Protein AF-A0AAU8IDR6-F1 (afdb_monomer_lite)

Foldseek 3Di:
DDPDDPPDDLVVLLVLLQVLVQLLLVLVLVLVVDPDPVVNVVSVVVSVVSVVSNVVSQVVSCVVPVDGDDHDHDPVSVVSVD

InterPro domains:
  IPR009078 Ferritin-like superfamily [SSF47240] (10-69)

Secondary structure (DSSP, 8-state):
----STTS-HHHHHHHHHHHHHHHHHHHHHHHH---HHHHHHHHHHHHHHHHHHHHHHHHHHHHHSS-------HHHHTT--

pLDDT: mean 86.97, std 14.1, range [42.72, 97.56]

Organism: NCBI:txid3160863

Radius of gyration: 15.7 Å; chains: 1; bounding box: 30×36×50 Å

Structure (mmCIF, N/CA/C/O backbone):
data_AF-A0AAU8IDR6-F1
#
_entry.id   AF-A0AAU8IDR6-F1
#
loop_
_atom_site.group_PDB
_atom_site.id
_atom_site.type_symbol
_atom_site.label_atom_id
_atom_site.label_alt_id
_atom_site.label_comp_id
_atom_site.label_asym_id
_atom_site.label_entity_id
_atom_site.label_seq_id
_atom_site.pdbx_PDB_ins_code
_atom_site.Cartn_x
_atom_site.Cartn_y
_atom_site.Cartn_z
_atom_site.occupancy
_atom_site.B_iso_or_equiv
_atom_site.auth_seq_id
_atom_site.auth_comp_id
_atom_site.auth_asym_id
_atom_site.auth_atom_id
_atom_site.pdbx_PDB_model_num
ATOM 1 N N . MET A 1 1 ? -4.246 -22.071 31.106 1.00 49.81 1 MET A N 1
ATOM 2 C CA . MET A 1 1 ? -4.228 -22.294 29.647 1.00 49.81 1 MET A CA 1
ATOM 3 C C . MET A 1 1 ? -5.570 -21.849 29.111 1.00 49.81 1 MET A C 1
ATOM 5 O O . MET A 1 1 ? -6.532 -22.582 29.271 1.00 49.81 1 MET A O 1
ATOM 9 N N . SER A 1 2 ? -5.617 -20.646 28.547 1.00 42.72 2 SER A N 1
ATOM 10 C CA . SER A 1 2 ? -6.730 -20.186 27.716 1.00 42.72 2 SER A CA 1
ATOM 11 C C . SER A 1 2 ? -6.083 -19.611 26.466 1.00 42.72 2 SER A C 1
ATOM 13 O O . SER A 1 2 ? -5.703 -18.447 26.425 1.00 42.72 2 SER A O 1
ATOM 15 N N . ALA A 1 3 ? -5.786 -20.515 25.537 1.00 59.09 3 ALA A N 1
ATOM 16 C CA . ALA A 1 3 ? -5.552 -20.170 24.147 1.00 59.09 3 ALA A CA 1
ATOM 17 C C . ALA A 1 3 ? -6.920 -19.864 23.513 1.00 59.09 3 ALA A C 1
ATOM 19 O O . ALA A 1 3 ? -7.908 -20.434 23.968 1.00 59.09 3 ALA A O 1
ATOM 20 N N . GLU A 1 4 ? -6.927 -19.005 22.489 1.00 48.94 4 GLU A N 1
ATOM 21 C CA . GLU A 1 4 ? -8.074 -18.526 21.682 1.00 48.94 4 GLU A CA 1
ATOM 22 C C . GLU A 1 4 ? -8.615 -17.128 22.033 1.00 48.94 4 GLU A C 1
ATOM 24 O O . GLU A 1 4 ? -9.736 -16.959 22.500 1.00 48.94 4 GLU A O 1
ATOM 29 N N . SER A 1 5 ? -7.834 -16.094 21.704 1.00 48.38 5 SER A N 1
ATOM 30 C CA . SER A 1 5 ? -8.392 -14.785 21.300 1.00 48.38 5 SER A CA 1
ATOM 31 C C . SER A 1 5 ? -7.492 -13.964 20.354 1.00 48.38 5 SER A C 1
ATOM 33 O O . SER A 1 5 ? -7.868 -12.867 19.955 1.00 48.38 5 SER A O 1
ATOM 35 N N . ASP A 1 6 ? -6.337 -14.488 19.927 1.00 50.03 6 ASP A N 1
ATOM 36 C CA . ASP A 1 6 ? -5.268 -13.685 19.299 1.00 50.03 6 ASP A CA 1
ATOM 37 C C . ASP A 1 6 ? -5.227 -13.713 17.761 1.00 50.03 6 ASP A C 1
ATOM 39 O O . ASP A 1 6 ? -4.220 -13.336 17.154 1.00 50.03 6 ASP A O 1
ATOM 43 N N . GLU A 1 7 ? -6.293 -14.155 17.091 1.00 53.84 7 GLU A N 1
ATOM 44 C CA . GLU A 1 7 ? -6.289 -14.232 15.623 1.00 53.84 7 GLU A CA 1
ATOM 45 C C . GLU A 1 7 ? -6.856 -12.979 14.931 1.00 53.84 7 GLU A C 1
ATOM 47 O O . GLU A 1 7 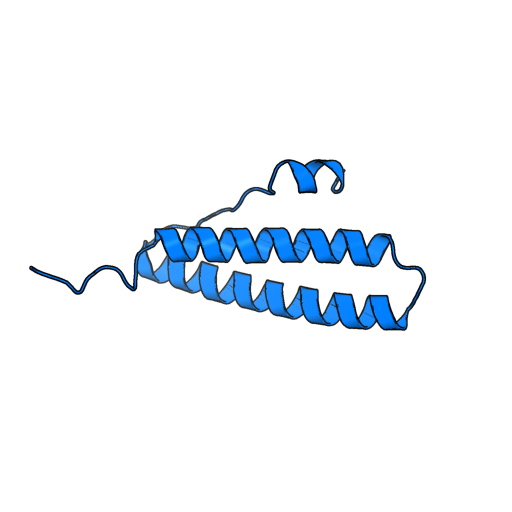? -6.528 -12.727 13.773 1.00 53.84 7 GLU A O 1
ATOM 52 N N . GLN A 1 8 ? -7.601 -12.127 15.651 1.00 60.75 8 GLN A N 1
ATOM 53 C CA . GLN A 1 8 ? -8.247 -10.920 15.105 1.00 60.75 8 GLN A CA 1
ATOM 54 C C . GLN A 1 8 ? -7.910 -9.639 15.886 1.00 60.75 8 GLN A C 1
ATOM 56 O O . GLN A 1 8 ? -8.799 -8.915 16.330 1.00 60.75 8 GLN A O 1
ATOM 61 N N . SER A 1 9 ? -6.622 -9.336 16.079 1.00 77.12 9 SER A N 1
ATOM 62 C CA . SER A 1 9 ? -6.246 -8.056 16.691 1.00 77.12 9 SER A CA 1
ATOM 63 C C . SER A 1 9 ? -6.260 -6.914 15.655 1.00 77.12 9 SER A C 1
ATOM 65 O O . SER A 1 9 ? -5.709 -7.069 14.559 1.00 77.12 9 SER A O 1
ATOM 67 N N . PRO A 1 10 ? -6.828 -5.735 15.983 1.00 85.75 10 PRO A N 1
ATOM 68 C CA . PRO A 1 10 ? -6.748 -4.536 15.141 1.00 85.75 10 PRO A CA 1
ATOM 69 C C . PRO A 1 10 ? -5.313 -4.151 14.756 1.00 85.75 10 PRO A C 1
ATOM 71 O O . PRO A 1 10 ? -5.089 -3.554 13.704 1.00 85.75 10 PRO A O 1
ATOM 74 N N . ASP A 1 11 ? -4.327 -4.531 15.570 1.00 89.56 11 ASP A N 1
ATOM 75 C CA . ASP A 1 11 ? -2.914 -4.277 15.297 1.00 89.56 11 ASP A CA 1
ATOM 76 C C . ASP A 1 11 ? -2.387 -5.062 14.091 1.00 89.56 11 ASP A C 1
ATOM 78 O O . ASP A 1 11 ? -1.607 -4.515 13.313 1.00 89.56 11 ASP A O 1
ATOM 82 N N . ARG A 1 12 ? -2.868 -6.290 13.847 1.00 90.88 12 ARG A N 1
ATOM 83 C CA . ARG A 1 12 ? -2.517 -7.031 12.621 1.00 90.88 12 ARG A CA 1
ATOM 84 C C . ARG A 1 12 ? -3.035 -6.329 11.373 1.00 90.88 12 ARG A C 1
ATOM 86 O O . ARG A 1 12 ? -2.331 -6.286 10.368 1.00 90.88 12 ARG A O 1
ATOM 93 N N . LEU A 1 13 ? -4.226 -5.733 11.447 1.00 93.25 13 LEU A N 1
ATOM 94 C CA . LEU A 1 13 ? -4.770 -4.934 10.349 1.00 93.25 13 LEU A CA 1
ATOM 95 C C . LEU A 1 13 ? -3.953 -3.662 10.126 1.00 93.25 13 LEU A C 1
ATOM 97 O O . LEU A 1 13 ? -3.655 -3.339 8.983 1.00 93.25 13 LEU A O 1
ATOM 101 N N . ARG A 1 14 ? -3.512 -2.976 11.187 1.00 93.50 14 ARG A N 1
ATOM 102 C CA . ARG A 1 14 ? -2.599 -1.824 11.057 1.00 93.50 14 ARG A CA 1
ATOM 103 C C . ARG A 1 14 ? -1.286 -2.217 10.379 1.00 93.50 14 ARG A C 1
ATOM 105 O O . ARG A 1 14 ? -0.818 -1.496 9.495 1.00 93.50 14 ARG A O 1
ATOM 112 N N . SER A 1 15 ? -0.708 -3.360 10.753 1.00 92.75 15 SER A N 1
ATOM 113 C CA . SER A 1 15 ? 0.492 -3.897 10.103 1.00 92.75 15 SER A CA 1
ATOM 114 C C . SER A 1 15 ? 0.246 -4.247 8.636 1.00 92.75 15 SER A C 1
ATOM 116 O O . SER A 1 15 ? 1.058 -3.860 7.801 1.00 92.75 15 SER A O 1
ATOM 118 N N . ALA A 1 16 ? -0.875 -4.898 8.308 1.00 94.69 16 ALA A N 1
ATOM 119 C CA . ALA A 1 16 ? -1.249 -5.210 6.928 1.00 94.69 16 ALA A CA 1
ATOM 120 C C . ALA A 1 16 ? -1.417 -3.931 6.092 1.00 94.69 16 ALA A C 1
ATOM 122 O O . ALA A 1 16 ? -0.738 -3.771 5.087 1.00 94.69 16 ALA A O 1
ATOM 123 N N . ILE A 1 17 ? -2.209 -2.960 6.566 1.00 95.38 17 ILE A N 1
ATOM 124 C CA . ILE A 1 17 ? -2.419 -1.663 5.895 1.00 95.38 17 ILE A CA 1
ATOM 125 C C . ILE A 1 17 ? -1.086 -0.940 5.642 1.00 95.38 17 ILE A C 1
ATOM 127 O O . ILE A 1 17 ? -0.878 -0.368 4.574 1.00 95.38 17 ILE A O 1
ATOM 131 N N . THR A 1 18 ? -0.172 -0.969 6.616 1.00 95.00 18 THR A N 1
ATOM 132 C CA . THR A 1 18 ? 1.168 -0.377 6.472 1.00 95.00 18 THR A CA 1
ATOM 133 C C . THR A 1 18 ? 2.014 -1.135 5.445 1.00 95.00 18 THR A C 1
ATOM 135 O O . THR A 1 18 ? 2.731 -0.510 4.666 1.00 95.00 18 THR A O 1
ATOM 138 N N . GLY A 1 19 ? 1.923 -2.467 5.426 1.00 95.00 19 GLY A N 1
ATOM 139 C CA . GLY A 1 19 ? 2.577 -3.323 4.439 1.00 95.00 19 GLY A CA 1
ATOM 140 C C . GLY A 1 19 ? 2.136 -2.996 3.015 1.00 95.00 19 GLY A C 1
ATOM 141 O O . GLY A 1 19 ? 2.990 -2.691 2.186 1.00 95.00 19 GLY A O 1
ATOM 142 N N . GLU A 1 20 ? 0.823 -2.951 2.770 1.00 96.56 20 GLU A N 1
ATOM 143 C CA . GLU A 1 20 ? 0.262 -2.618 1.452 1.00 96.56 20 GLU A CA 1
ATOM 144 C C . GLU A 1 20 ? 0.678 -1.218 0.994 1.00 96.56 20 GLU A C 1
ATOM 146 O O . GLU A 1 20 ? 1.103 -1.014 -0.142 1.00 96.56 20 GLU A O 1
ATOM 151 N N . TRP A 1 21 ? 0.635 -0.243 1.905 1.00 95.38 21 TRP A N 1
ATOM 152 C CA . TRP A 1 21 ? 1.053 1.126 1.619 1.00 95.38 21 TRP A CA 1
ATOM 153 C C . TRP A 1 21 ? 2.527 1.220 1.199 1.00 95.38 21 TRP A C 1
ATOM 155 O O . TRP A 1 21 ? 2.861 1.877 0.211 1.00 95.38 21 TRP A O 1
ATOM 165 N N . ASN A 1 22 ? 3.415 0.530 1.918 1.00 94.94 22 ASN A N 1
ATOM 166 C CA . ASN A 1 22 ? 4.833 0.481 1.571 1.00 94.94 22 ASN A CA 1
ATOM 167 C C . ASN A 1 22 ? 5.069 -0.273 0.257 1.00 94.94 22 ASN A C 1
ATOM 169 O O . ASN A 1 22 ? 5.890 0.165 -0.545 1.00 94.94 22 ASN A O 1
ATOM 173 N N . ALA A 1 23 ? 4.344 -1.366 0.006 1.00 94.69 23 ALA A N 1
ATOM 174 C CA . ALA A 1 23 ? 4.440 -2.119 -1.241 1.00 94.69 23 ALA A CA 1
ATOM 175 C C . ALA A 1 23 ? 4.047 -1.248 -2.444 1.00 94.69 23 ALA A C 1
ATOM 177 O O . ALA A 1 23 ? 4.794 -1.170 -3.421 1.00 94.69 23 ALA A O 1
ATOM 178 N N . MET A 1 24 ? 2.943 -0.499 -2.341 1.00 94.44 24 MET A N 1
ATOM 179 C CA . MET A 1 24 ? 2.526 0.454 -3.372 1.00 94.44 24 MET A CA 1
ATOM 180 C C . MET A 1 24 ? 3.619 1.483 -3.699 1.00 94.44 24 MET A C 1
ATOM 182 O O . MET A 1 24 ? 3.861 1.762 -4.877 1.00 94.44 24 MET A O 1
ATOM 186 N N . ALA A 1 25 ? 4.289 2.025 -2.676 1.00 93.50 25 ALA A N 1
ATOM 187 C CA . ALA A 1 25 ? 5.385 2.978 -2.848 1.00 93.50 25 ALA A CA 1
ATOM 188 C C . ALA A 1 25 ? 6.645 2.328 -3.448 1.00 93.50 25 ALA A C 1
ATOM 190 O O . ALA A 1 25 ? 7.2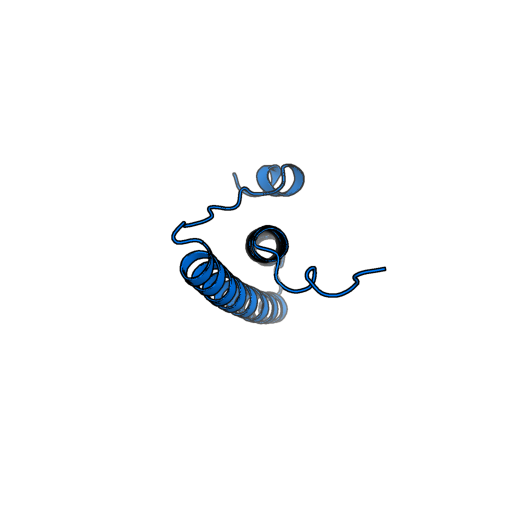36 2.879 -4.375 1.00 93.50 25 ALA A O 1
ATOM 191 N N . CYS A 1 26 ? 7.025 1.131 -2.989 1.00 93.81 26 CYS A N 1
ATOM 192 C CA . CYS A 1 26 ? 8.121 0.349 -3.570 1.00 93.81 26 CYS A CA 1
ATOM 193 C C . CYS A 1 26 ? 7.915 0.120 -5.069 1.00 93.81 26 CYS A C 1
ATOM 195 O O . CYS A 1 26 ? 8.825 0.345 -5.866 1.00 93.81 26 CYS A O 1
ATOM 197 N N . TYR A 1 27 ? 6.718 -0.313 -5.465 1.00 94.88 27 TYR A N 1
ATOM 198 C CA . TYR A 1 27 ? 6.418 -0.589 -6.865 1.00 94.88 27 TYR A CA 1
ATOM 199 C C . TYR A 1 27 ? 6.389 0.679 -7.716 1.00 94.88 27 TYR A C 1
ATOM 201 O O . TYR A 1 27 ? 6.823 0.645 -8.863 1.00 94.88 27 TYR A O 1
ATOM 209 N N . GLU A 1 28 ? 5.964 1.811 -7.162 1.00 92.56 28 GLU A N 1
ATOM 210 C CA . GLU A 1 28 ? 6.061 3.105 -7.841 1.00 92.56 28 GLU A CA 1
ATOM 211 C C . GLU A 1 28 ? 7.518 3.509 -8.111 1.00 92.56 28 GLU A C 1
ATOM 213 O O . GLU A 1 28 ? 7.858 3.894 -9.230 1.00 92.56 28 GLU A O 1
ATOM 218 N N . ILE A 1 29 ? 8.407 3.326 -7.130 1.00 91.94 29 ILE A N 1
ATOM 219 C CA . ILE A 1 29 ? 9.849 3.556 -7.301 1.00 91.94 29 ILE A CA 1
ATOM 220 C C . ILE A 1 29 ? 10.421 2.618 -8.376 1.00 91.94 29 ILE A C 1
ATOM 222 O O . ILE A 1 29 ? 11.131 3.073 -9.274 1.00 91.94 29 ILE A O 1
ATOM 226 N N . LEU A 1 30 ? 10.077 1.326 -8.337 1.00 92.94 30 LEU A N 1
ATOM 227 C CA . LEU A 1 30 ? 10.534 0.343 -9.327 1.00 92.94 30 LEU A CA 1
ATOM 228 C C . LEU A 1 30 ? 10.044 0.671 -10.744 1.00 92.94 30 LEU A C 1
ATOM 230 O O . LEU A 1 30 ? 10.815 0.564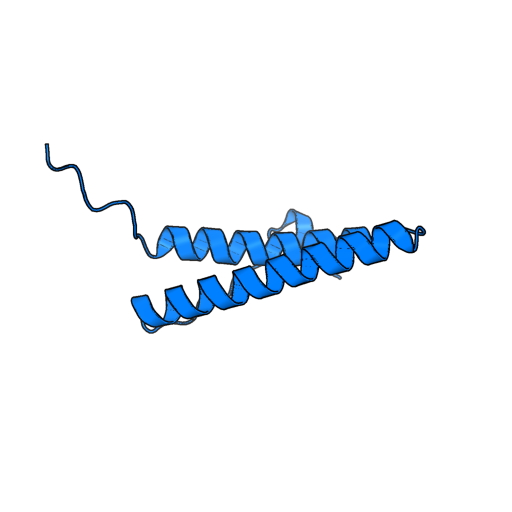 -11.697 1.00 92.94 30 LEU A O 1
ATOM 234 N N . MET A 1 31 ? 8.794 1.122 -10.895 1.00 92.69 31 MET A N 1
ATOM 235 C CA . MET A 1 31 ? 8.255 1.578 -12.182 1.00 92.69 31 MET A CA 1
ATOM 236 C C . MET A 1 31 ? 9.029 2.770 -12.746 1.00 92.69 31 MET A C 1
ATOM 238 O O . MET A 1 31 ? 9.223 2.839 -13.957 1.00 92.69 31 MET A O 1
ATOM 242 N N . ASN A 1 32 ? 9.474 3.689 -11.888 1.00 90.06 32 ASN A N 1
ATOM 243 C CA . ASN A 1 32 ? 10.249 4.861 -12.299 1.00 90.06 32 ASN A CA 1
ATOM 244 C C . ASN A 1 32 ? 11.703 4.516 -12.659 1.00 90.06 32 ASN A C 1
ATOM 246 O O . ASN A 1 32 ? 12.350 5.261 -13.392 1.00 90.06 32 ASN A O 1
ATOM 250 N N . GLN A 1 33 ? 12.223 3.397 -12.149 1.00 91.31 33 GLN A N 1
ATOM 251 C CA . GLN A 1 33 ? 13.588 2.931 -12.407 1.00 91.31 33 GLN A CA 1
ATOM 252 C C . GLN A 1 33 ? 13.690 1.987 -13.611 1.00 91.31 33 GLN A C 1
ATOM 254 O O . GLN A 1 33 ? 14.772 1.853 -14.187 1.00 91.31 33 GLN A O 1
ATOM 259 N N . THR A 1 34 ? 12.598 1.327 -14.008 1.00 91.50 34 THR A N 1
ATOM 260 C CA . THR A 1 34 ? 12.610 0.439 -15.176 1.00 91.50 34 THR A CA 1
ATOM 261 C C . THR A 1 34 ? 12.409 1.209 -16.482 1.00 91.50 34 THR A C 1
ATOM 263 O O . THR A 1 34 ? 11.507 2.030 -16.630 1.00 91.50 34 THR A O 1
ATOM 266 N N . MET A 1 35 ? 13.250 0.900 -17.470 1.00 91.12 35 MET A N 1
ATOM 267 C CA . MET A 1 35 ? 13.103 1.366 -18.856 1.00 91.12 35 MET A CA 1
ATOM 268 C C . MET A 1 35 ? 12.331 0.358 -19.725 1.00 91.12 35 MET A C 1
ATOM 270 O O . MET A 1 35 ? 12.072 0.618 -20.900 1.00 91.12 35 MET A O 1
ATOM 274 N N . ASN A 1 36 ? 11.994 -0.816 -19.178 1.00 96.06 36 ASN A N 1
ATOM 275 C CA . ASN A 1 36 ? 11.310 -1.884 -19.895 1.00 96.06 36 ASN A CA 1
ATOM 276 C C . ASN A 1 36 ? 9.794 -1.754 -19.717 1.00 96.06 36 ASN A C 1
ATOM 278 O O . ASN A 1 36 ? 9.254 -1.959 -18.633 1.00 96.06 36 ASN A O 1
ATOM 282 N N . GLU A 1 37 ? 9.091 -1.473 -20.813 1.00 94.25 37 GLU A N 1
ATOM 283 C CA . GLU A 1 37 ? 7.641 -1.274 -20.801 1.00 94.25 37 GLU A CA 1
ATOM 284 C C . GLU A 1 37 ? 6.864 -2.503 -20.309 1.00 94.25 37 GLU A C 1
ATOM 286 O O . GLU A 1 37 ? 5.859 -2.361 -19.616 1.00 94.25 37 GLU A O 1
ATOM 291 N N . ARG A 1 38 ? 7.333 -3.716 -20.624 1.00 95.69 38 ARG A N 1
ATOM 292 C CA . ARG A 1 38 ? 6.667 -4.952 -20.192 1.00 95.69 38 ARG A CA 1
ATOM 293 C C . ARG A 1 38 ? 6.777 -5.144 -18.683 1.00 95.69 38 ARG A C 1
ATOM 295 O O . ARG A 1 38 ? 5.798 -5.506 -18.039 1.00 95.69 38 ARG A O 1
ATOM 302 N N . GLU A 1 39 ? 7.956 -4.888 -18.125 1.00 95.69 39 GLU A N 1
ATOM 303 C CA . GLU A 1 39 ? 8.166 -4.928 -16.675 1.00 95.69 39 GLU A CA 1
ATOM 304 C C . GLU A 1 39 ? 7.356 -3.832 -15.991 1.00 95.69 39 GLU A C 1
ATOM 306 O O . GLU A 1 39 ? 6.683 -4.100 -15.002 1.00 95.69 39 GLU A O 1
ATOM 311 N N . ARG A 1 40 ? 7.336 -2.620 -16.558 1.00 95.44 40 ARG A N 1
ATOM 312 C CA . ARG A 1 40 ? 6.529 -1.510 -16.045 1.00 95.44 40 ARG A CA 1
ATOM 313 C C . ARG A 1 40 ? 5.044 -1.865 -15.973 1.00 95.44 40 ARG A C 1
ATOM 315 O O . ARG A 1 40 ? 4.402 -1.562 -14.973 1.00 95.44 40 ARG A O 1
ATOM 322 N N . GLN A 1 41 ? 4.505 -2.518 -17.005 1.00 96.50 41 GLN A N 1
ATOM 323 C CA . GLN A 1 41 ? 3.114 -2.983 -17.025 1.00 96.50 41 GLN A CA 1
ATOM 324 C C . GLN A 1 41 ? 2.852 -4.032 -15.944 1.00 96.50 41 GLN A C 1
ATOM 326 O O . GLN A 1 41 ? 1.885 -3.901 -15.199 1.00 96.50 41 GLN A O 1
ATOM 331 N N . GLN A 1 42 ? 3.743 -5.012 -15.803 1.00 97.38 42 GLN A N 1
ATOM 332 C CA . GLN A 1 42 ? 3.618 -6.037 -14.771 1.00 97.38 42 GLN A CA 1
ATOM 333 C C . GLN A 1 42 ? 3.686 -5.439 -13.357 1.00 97.38 42 GLN A C 1
ATOM 335 O O . GLN A 1 42 ? 2.884 -5.787 -12.496 1.00 97.38 42 GLN A O 1
ATOM 340 N N . ILE A 1 43 ? 4.597 -4.494 -13.111 1.00 96.25 43 ILE A N 1
ATOM 341 C CA . ILE A 1 43 ? 4.692 -3.807 -11.818 1.00 96.25 43 ILE A CA 1
ATOM 342 C C . ILE A 1 43 ? 3.435 -2.960 -11.559 1.00 96.25 43 ILE A C 1
ATOM 344 O O . ILE A 1 43 ? 2.945 -2.917 -10.431 1.00 96.25 43 ILE A O 1
ATOM 348 N N . ALA A 1 44 ? 2.869 -2.325 -12.591 1.00 95.44 44 ALA A N 1
ATOM 349 C CA . ALA A 1 44 ? 1.629 -1.562 -12.466 1.00 95.44 44 ALA A CA 1
ATOM 350 C C . ALA A 1 44 ? 0.422 -2.444 -12.101 1.00 95.44 44 ALA A C 1
ATOM 352 O O . ALA A 1 44 ? -0.457 -1.994 -11.363 1.00 95.44 44 ALA A O 1
ATOM 353 N N . GLU A 1 45 ? 0.374 -3.680 -12.603 1.00 97.56 45 GLU A N 1
ATOM 354 C CA . GLU A 1 45 ? -0.632 -4.674 -12.211 1.00 97.56 45 GLU A CA 1
ATOM 355 C C . GLU A 1 45 ? -0.478 -5.048 -10.736 1.00 97.56 45 GLU A C 1
ATOM 357 O O . GLU A 1 45 ? -1.433 -4.894 -9.979 1.00 97.56 45 GLU A O 1
ATOM 362 N N . ILE A 1 46 ? 0.737 -5.393 -10.298 1.00 97.12 46 ILE A N 1
ATOM 363 C CA . ILE A 1 46 ? 1.009 -5.735 -8.894 1.00 97.12 46 ILE A CA 1
ATOM 364 C C . ILE A 1 46 ? 0.648 -4.561 -7.969 1.00 97.12 46 ILE A C 1
ATOM 366 O O . ILE A 1 46 ? -0.068 -4.735 -6.990 1.00 97.12 46 ILE A O 1
ATOM 370 N N . ARG A 1 47 ? 1.051 -3.329 -8.307 1.00 96.50 47 ARG A N 1
ATOM 371 C CA . ARG A 1 47 ? 0.704 -2.131 -7.521 1.00 96.50 47 ARG A CA 1
ATOM 372 C C . ARG A 1 47 ? -0.811 -1.922 -7.404 1.00 96.50 47 ARG A C 1
ATOM 374 O O . ARG A 1 47 ? -1.279 -1.384 -6.400 1.00 96.50 47 ARG A O 1
ATOM 381 N N . ARG A 1 48 ? -1.584 -2.287 -8.434 1.00 97.19 48 ARG A N 1
ATOM 382 C CA . ARG A 1 48 ? -3.051 -2.198 -8.402 1.00 97.19 48 ARG A CA 1
ATOM 383 C C . ARG A 1 48 ? -3.646 -3.228 -7.443 1.00 97.19 48 ARG A C 1
ATOM 385 O O . ARG A 1 48 ? -4.599 -2.882 -6.744 1.00 97.19 48 ARG A O 1
ATOM 392 N N . ASP A 1 49 ? -3.079 -4.427 -7.385 1.00 97.50 49 ASP A N 1
ATOM 393 C CA . ASP A 1 49 ? -3.506 -5.463 -6.443 1.00 97.50 49 ASP A CA 1
ATOM 394 C C . ASP A 1 49 ? -3.274 -5.011 -4.993 1.00 97.50 49 ASP A C 1
ATOM 396 O O . ASP A 1 49 ? -4.209 -5.052 -4.191 1.00 97.50 49 ASP A O 1
ATOM 400 N N . GLU A 1 50 ? -2.115 -4.417 -4.686 1.00 97.25 50 GLU A N 1
ATOM 401 C CA . GLU A 1 50 ? -1.850 -3.882 -3.336 1.00 97.25 50 GLU A CA 1
ATOM 402 C C . GLU A 1 50 ? -2.778 -2.713 -2.978 1.00 97.25 50 GLU A C 1
ATOM 404 O O . GLU A 1 50 ? -3.217 -2.574 -1.837 1.00 97.25 50 GLU A O 1
ATOM 409 N N . MET A 1 51 ? -3.169 -1.887 -3.957 1.00 96.31 51 MET A N 1
ATOM 410 C CA . MET A 1 51 ? -4.176 -0.844 -3.733 1.00 96.31 51 MET A CA 1
ATOM 411 C C . MET A 1 51 ? -5.540 -1.440 -3.358 1.00 96.31 51 MET A C 1
ATOM 413 O O . MET A 1 51 ? -6.241 -0.888 -2.505 1.00 96.31 51 MET A O 1
ATOM 417 N N . HIS A 1 52 ? -5.928 -2.556 -3.977 1.00 97.44 52 HIS A N 1
ATOM 418 C CA . HIS A 1 52 ? -7.152 -3.265 -3.619 1.00 97.44 52 HIS A CA 1
ATOM 419 C C . HIS A 1 52 ? -7.042 -3.881 -2.215 1.00 97.44 52 HIS A C 1
ATOM 421 O O . HIS A 1 52 ? -7.942 -3.687 -1.394 1.00 97.44 52 HIS A O 1
ATOM 427 N N . HIS A 1 53 ? -5.924 -4.537 -1.889 1.00 96.44 53 HIS A N 1
ATOM 428 C CA . HIS A 1 53 ? -5.660 -5.059 -0.543 1.00 96.44 53 HIS A CA 1
ATOM 429 C C . HIS A 1 53 ? -5.720 -3.957 0.522 1.00 96.44 53 HIS A C 1
ATOM 431 O O . HIS A 1 53 ? -6.424 -4.099 1.525 1.00 96.44 53 HIS A O 1
ATOM 437 N N . PHE A 1 54 ? -5.082 -2.813 0.270 1.00 96.75 54 PHE A N 1
ATOM 438 C CA . PHE A 1 54 ? -5.116 -1.648 1.149 1.00 96.75 54 PHE A CA 1
ATOM 439 C C . PHE A 1 54 ? -6.550 -1.185 1.441 1.00 96.75 54 PHE A C 1
ATOM 441 O O . PHE A 1 54 ? -6.898 -0.924 2.597 1.00 96.75 54 PHE A O 1
ATOM 448 N N . GLN A 1 55 ? -7.396 -1.093 0.409 1.00 96.44 55 GLN A N 1
ATOM 449 C CA . GLN A 1 55 ? -8.798 -0.693 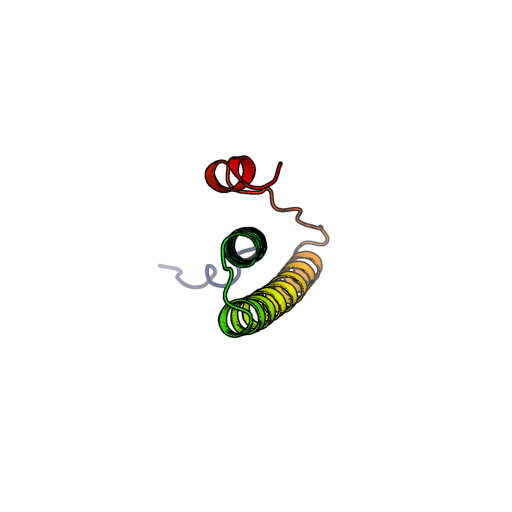0.553 1.00 96.44 55 GLN A CA 1
ATOM 450 C C . GLN A 1 55 ? -9.592 -1.704 1.386 1.00 96.44 55 GLN A C 1
ATOM 452 O O . GLN A 1 55 ? -10.340 -1.302 2.281 1.00 96.44 55 GLN A O 1
ATOM 457 N N . VAL A 1 56 ? -9.400 -3.002 1.137 1.00 96.31 56 VAL A N 1
ATOM 458 C CA . VAL A 1 56 ? -10.060 -4.082 1.884 1.00 96.31 56 VAL A CA 1
ATOM 459 C C . VAL A 1 56 ? -9.661 -4.045 3.359 1.00 96.31 56 VAL A C 1
ATOM 461 O O . VAL A 1 56 ? -10.537 -4.001 4.225 1.00 96.31 56 VAL A O 1
ATOM 464 N N . PHE A 1 57 ? -8.363 -3.989 3.667 1.00 95.44 57 PHE A N 1
ATOM 465 C CA . PHE A 1 57 ? -7.893 -3.957 5.053 1.00 95.44 57 PHE A CA 1
ATOM 466 C C . PHE A 1 57 ? -8.290 -2.671 5.778 1.00 95.44 57 PHE A C 1
ATOM 468 O O . PHE A 1 57 ? -8.695 -2.728 6.938 1.00 95.44 57 PHE A O 1
ATOM 475 N N . SER A 1 58 ? -8.247 -1.522 5.099 1.00 94.88 58 SER A N 1
ATOM 476 C CA . SER A 1 58 ? -8.684 -0.242 5.673 1.00 94.88 58 SER A CA 1
ATOM 477 C C . SER A 1 58 ? -10.180 -0.240 5.982 1.00 94.88 58 SER A C 1
ATOM 479 O O . SER A 1 58 ? -10.594 0.234 7.041 1.00 94.88 58 SER A O 1
ATOM 481 N N . SER A 1 59 ? -10.994 -0.805 5.084 1.00 95.19 59 SER A N 1
ATOM 482 C CA . SER A 1 59 ? -12.433 -0.959 5.304 1.00 95.19 59 SER A CA 1
ATOM 483 C C . SER A 1 59 ? -12.712 -1.883 6.488 1.00 95.19 59 SER A C 1
ATOM 485 O O . SER A 1 59 ? -13.492 -1.527 7.369 1.00 95.19 59 SER A O 1
ATOM 487 N N . LEU A 1 60 ? -12.032 -3.030 6.557 1.00 93.94 60 LEU A N 1
ATOM 488 C CA . LEU A 1 60 ? -12.176 -3.980 7.658 1.00 93.94 60 LEU A CA 1
ATOM 489 C C . LEU A 1 60 ? -11.756 -3.368 9.003 1.00 93.94 60 LEU A C 1
ATOM 491 O O . LEU A 1 60 ? -12.479 -3.492 9.989 1.00 93.94 60 LEU A O 1
ATOM 495 N N . TYR A 1 61 ? -10.631 -2.650 9.044 1.00 94.00 61 TYR A N 1
ATOM 496 C CA . TYR A 1 61 ? -10.180 -1.941 10.242 1.00 94.00 61 TYR A CA 1
ATOM 497 C C . TYR A 1 61 ? -11.211 -0.908 10.709 1.00 94.00 61 TYR A C 1
ATOM 499 O O . TYR A 1 61 ? -11.529 -0.851 11.898 1.00 94.00 61 TYR A O 1
ATOM 507 N N . SER A 1 62 ? -11.768 -0.125 9.781 1.00 93.75 62 SER A N 1
ATOM 508 C CA . SER A 1 62 ? -12.782 0.879 10.106 1.00 93.75 62 SER A CA 1
ATOM 509 C C . SER A 1 62 ? -14.084 0.256 10.605 1.00 93.75 62 SER A C 1
ATOM 511 O O . SER A 1 62 ? -14.654 0.749 11.574 1.00 93.75 62 SER A O 1
ATOM 513 N N . GLN A 1 63 ? -14.512 -0.866 10.024 1.00 92.75 63 GLN A N 1
ATOM 514 C CA . GLN A 1 63 ? -15.682 -1.612 10.493 1.00 92.75 63 GLN A CA 1
ATOM 515 C C . GLN A 1 63 ? -15.484 -2.194 11.901 1.00 92.75 63 GLN A C 1
ATOM 517 O O . GLN A 1 63 ? -16.430 -2.218 12.684 1.00 92.75 63 GLN A O 1
ATOM 522 N N . LEU A 1 64 ? -14.269 -2.639 12.239 1.00 91.31 64 LEU A N 1
ATOM 523 C CA . LEU A 1 64 ? -13.967 -3.245 13.541 1.00 91.31 64 LEU A CA 1
ATOM 524 C C . LEU A 1 64 ? -13.719 -2.223 14.656 1.00 91.31 64 LEU A C 1
ATOM 526 O O . LEU A 1 64 ? -14.068 -2.477 15.805 1.00 91.31 64 LEU A O 1
ATOM 530 N N . THR A 1 65 ? -13.088 -1.091 14.340 1.00 91.88 65 THR A N 1
ATOM 531 C CA . THR A 1 65 ? -12.636 -0.111 15.346 1.00 91.88 65 THR A CA 1
ATOM 532 C C . THR A 1 65 ? -13.474 1.162 15.384 1.00 91.88 65 THR A C 1
ATOM 534 O O . THR A 1 65 ? -13.411 1.901 16.361 1.00 91.88 65 THR A O 1
ATOM 537 N N . GLY A 1 66 ? -14.241 1.446 14.328 1.00 92.12 66 GLY A N 1
ATOM 538 C CA . GLY A 1 66 ? -14.903 2.737 14.134 1.00 92.12 66 GLY A CA 1
ATOM 539 C C . GLY A 1 66 ? -13.951 3.873 13.740 1.00 92.12 66 GLY A C 1
ATOM 540 O O . GLY A 1 66 ? -14.397 5.005 13.568 1.00 92.12 66 GLY A O 1
ATOM 541 N N . GLU A 1 67 ? -12.655 3.596 13.568 1.00 90.56 67 GLU A N 1
ATOM 542 C CA . GLU A 1 67 ? -11.623 4.592 13.275 1.00 90.56 67 GLU A CA 1
ATOM 543 C C . GLU A 1 67 ? -10.988 4.370 11.898 1.00 90.56 67 GLU A C 1
ATOM 545 O O . GLU A 1 67 ? -10.996 3.276 11.340 1.00 90.56 67 GLU A O 1
ATOM 550 N N . THR A 1 68 ? -10.372 5.412 11.344 1.00 88.12 68 THR A N 1
ATOM 551 C CA . THR A 1 68 ? -9.548 5.293 10.134 1.00 88.12 68 THR A CA 1
ATOM 552 C C . THR A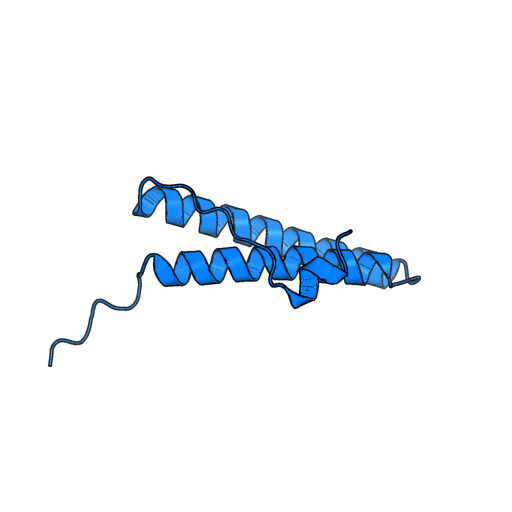 1 68 ? -8.074 5.266 10.507 1.00 88.12 68 THR A C 1
ATOM 554 O O . THR A 1 68 ? -7.613 6.145 11.235 1.00 88.12 68 THR A O 1
ATOM 557 N N . PHE A 1 69 ? -7.314 4.325 9.953 1.00 89.56 69 PHE A N 1
ATOM 558 C CA . PHE A 1 69 ? -5.862 4.288 10.097 1.00 89.56 69 PHE A CA 1
ATOM 559 C C . PHE A 1 69 ? -5.189 4.911 8.870 1.00 89.56 69 PHE A C 1
ATOM 561 O O . PHE A 1 69 ? -5.517 4.572 7.734 1.00 89.56 69 PHE A O 1
ATOM 568 N N . ARG A 1 70 ? -4.249 5.833 9.096 1.00 88.38 70 ARG A N 1
ATOM 569 C CA . ARG A 1 70 ? -3.402 6.407 8.043 1.00 88.38 70 ARG A CA 1
ATOM 570 C C . ARG A 1 70 ? -1.977 5.894 8.242 1.00 88.38 70 ARG A C 1
ATOM 572 O O . ARG A 1 70 ? -1.334 6.339 9.196 1.00 88.38 70 ARG A O 1
ATOM 579 N N . PRO A 1 71 ? -1.489 4.966 7.404 1.00 89.12 71 PRO A N 1
ATOM 580 C CA . PRO A 1 71 ? -0.113 4.513 7.515 1.00 89.12 71 PRO A CA 1
ATOM 581 C C . PRO A 1 71 ? 0.851 5.635 7.135 1.00 89.12 71 PRO A C 1
ATOM 583 O O . PRO A 1 71 ? 0.514 6.564 6.399 1.00 89.12 71 PRO A O 1
ATOM 586 N N . GLN A 1 72 ? 2.071 5.520 7.642 1.00 86.50 72 GLN A N 1
ATOM 587 C CA . GLN A 1 72 ? 3.193 6.352 7.237 1.00 86.50 72 GLN A CA 1
ATOM 588 C C . GLN A 1 72 ? 4.157 5.490 6.429 1.00 86.50 72 GLN A C 1
ATOM 590 O O . GLN A 1 72 ? 4.295 4.295 6.703 1.00 86.50 72 GLN A O 1
ATOM 595 N N . LEU A 1 73 ? 4.815 6.096 5.441 1.00 83.56 73 LEU A N 1
ATOM 596 C CA . LEU A 1 73 ? 5.901 5.429 4.729 1.00 83.56 73 LEU A CA 1
ATOM 597 C C . LEU A 1 73 ? 7.006 5.062 5.712 1.00 83.56 73 LEU A C 1
ATOM 599 O O . LEU A 1 73 ? 7.333 5.837 6.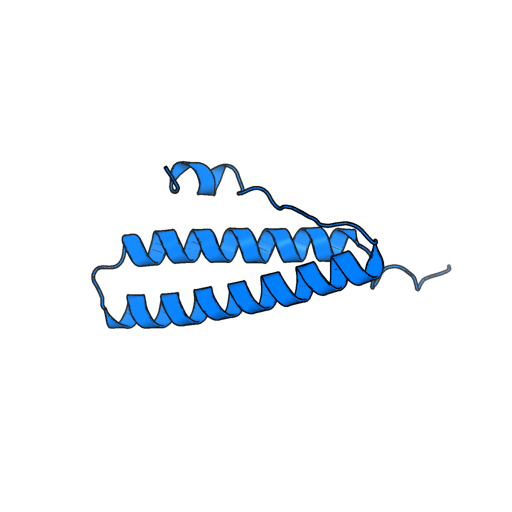616 1.00 83.56 73 LEU A O 1
ATOM 603 N N . THR A 1 74 ? 7.614 3.897 5.518 1.00 82.62 74 THR A N 1
ATOM 604 C CA . THR A 1 74 ? 8.831 3.578 6.257 1.00 82.62 74 THR A CA 1
ATOM 605 C C . THR A 1 74 ? 9.957 4.540 5.857 1.00 82.62 74 THR A C 1
ATOM 607 O O . THR A 1 74 ? 10.051 4.926 4.687 1.00 82.62 74 THR A O 1
ATOM 610 N N . PRO A 1 75 ? 10.837 4.934 6.801 1.00 72.81 75 PRO A N 1
ATOM 611 C CA . PRO A 1 75 ? 11.855 5.960 6.555 1.00 72.81 75 PRO A CA 1
ATOM 612 C C . PRO A 1 75 ? 12.738 5.674 5.336 1.00 72.81 75 PRO A C 1
ATOM 614 O O . PRO A 1 75 ? 13.029 6.577 4.563 1.00 72.81 75 PRO A O 1
ATOM 617 N N . ASN A 1 76 ? 13.085 4.403 5.119 1.00 77.81 76 ASN A N 1
ATOM 618 C CA . ASN A 1 76 ? 13.903 3.962 3.990 1.00 77.81 76 ASN A CA 1
ATOM 619 C C . ASN A 1 76 ? 13.248 4.189 2.619 1.00 77.81 76 ASN A C 1
ATOM 621 O O . ASN A 1 76 ? 13.961 4.302 1.631 1.00 77.81 76 ASN A O 1
ATOM 625 N N . LEU A 1 77 ? 11.915 4.216 2.536 1.00 77.44 77 LEU A N 1
ATOM 626 C CA . LEU A 1 77 ? 11.195 4.479 1.289 1.00 77.44 77 LEU A CA 1
ATOM 627 C C . LEU A 1 77 ? 10.974 5.971 1.082 1.00 77.44 77 LEU A C 1
ATOM 629 O O . LEU A 1 77 ? 11.030 6.432 -0.051 1.00 77.44 77 LEU A O 1
ATOM 633 N N . SER A 1 78 ? 10.786 6.733 2.163 1.00 71.81 78 SER A N 1
ATOM 634 C CA . SER A 1 78 ? 10.587 8.186 2.098 1.00 71.81 78 SER A CA 1
ATOM 635 C C . SER A 1 78 ? 11.716 8.920 1.368 1.00 71.81 78 SER A C 1
ATOM 637 O O . SER A 1 78 ? 11.463 9.957 0.767 1.00 71.81 78 SER A O 1
ATOM 639 N N . GLU A 1 79 ? 12.941 8.392 1.396 1.00 74.25 79 GLU A N 1
ATOM 640 C CA . GLU A 1 79 ? 14.101 8.958 0.690 1.00 74.25 79 GLU A CA 1
ATOM 641 C C . GLU A 1 79 ? 13.972 8.907 -0.844 1.00 74.25 79 GLU A C 1
ATOM 643 O O . GLU A 1 79 ? 14.659 9.643 -1.546 1.00 74.25 79 GLU A O 1
ATOM 648 N N . TYR A 1 80 ? 13.081 8.063 -1.370 1.00 68.00 80 TYR A N 1
ATOM 649 C CA . TYR A 1 80 ? 12.875 7.853 -2.806 1.00 68.00 80 TYR A CA 1
ATOM 650 C C . TYR A 1 80 ? 11.573 8.472 -3.329 1.00 68.00 80 TYR A C 1
ATOM 652 O O . TYR A 1 80 ? 11.344 8.479 -4.538 1.00 68.00 80 TYR A O 1
ATOM 660 N N . VAL A 1 81 ? 10.721 8.983 -2.435 1.00 63.41 81 VAL A N 1
ATOM 661 C CA . VAL A 1 81 ? 9.446 9.634 -2.764 1.00 63.41 81 VAL A CA 1
ATOM 662 C C . VAL A 1 81 ? 9.567 11.111 -2.373 1.00 63.41 81 VAL A C 1
ATOM 664 O O . VAL A 1 81 ? 9.089 11.525 -1.320 1.00 63.41 81 VAL A O 1
ATOM 667 N N . SER A 1 82 ? 10.317 11.886 -3.164 1.00 58.12 82 SER A N 1
ATOM 668 C CA . SER A 1 82 ? 10.562 13.329 -2.963 1.00 58.12 82 SER A CA 1
ATOM 669 C C . SER A 1 82 ? 10.072 14.156 -4.142 1.00 58.12 82 SER A C 1
ATOM 671 O O . SER A 1 82 ? 10.273 13.704 -5.291 1.00 58.12 82 SER A O 1
#

Sequence (82 aa):
MSAESDEQSPDRLRSAITGEWNAMACYEILMNQTMNERERQQIAEIRRDEMHHFQVFSSLYSQLTGETFRPQLTPNLSEYVS